Protein AF-A0A433XKF8-F1 (afdb_monomer)

InterPro domains:
  IPR025528 BrnA antitoxin of type II toxin-antitoxin system [PF14384] (29-80)

Radius of gyration: 29.27 Å; Cα contacts (8 Å, |Δi|>4): 8; chains: 1; bounding box: 48×73×81 Å

Solvent-accessible surface area (backbone atoms only — not comparable to full-atom values): 8226 Å² total; per-residue (Å²): 137,81,77,93,57,98,63,87,75,51,75,73,61,53,73,70,55,60,75,87,74,63,83,57,90,88,57,80,80,92,44,71,73,54,60,74,70,57,76,88,79,74,82,80,79,86,78,96,72,95,77,93,72,59,66,72,58,53,51,63,37,49,75,73,42,88,63,29,66,61,54,51,46,53,54,51,52,57,52,58,70,70,47,80,83,74,73,98,81,81,90,84,85,88,80,88,80,79,86,80,75,85,81,80,82,76,84,77,83,83,80,85,134

Structure (mmCIF, N/CA/C/O backbone):
data_AF-A0A433XKF8-F1
#
_entry.id   AF-A0A433XKF8-F1
#
loop_
_atom_site.group_PDB
_atom_site.id
_atom_site.type_symbol
_atom_site.label_atom_id
_atom_site.label_alt_id
_atom_site.label_comp_id
_atom_site.label_asym_id
_atom_site.label_entity_id
_atom_site.label_seq_id
_atom_site.pdbx_PDB_ins_code
_atom_site.Cartn_x
_atom_site.Cartn_y
_atom_site.Cartn_z
_atom_site.occupancy
_atom_site.B_iso_or_equiv
_atom_site.auth_seq_id
_atom_site.auth_comp_id
_atom_site.auth_asym_id
_atom_site.auth_atom_id
_atom_site.pdbx_PDB_model_num
ATOM 1 N N . MET A 1 1 ? 2.046 -18.673 -31.476 1.00 49.78 1 MET A N 1
ATOM 2 C CA . MET A 1 1 ? 3.221 -17.807 -31.259 1.00 49.78 1 MET A CA 1
ATOM 3 C C . MET A 1 1 ? 4.391 -18.678 -30.840 1.00 49.78 1 MET A C 1
ATOM 5 O O . MET A 1 1 ? 4.211 -19.508 -29.955 1.00 49.78 1 MET A O 1
ATOM 9 N N . SER A 1 2 ? 5.532 -18.577 -31.521 1.00 53.72 2 SER A N 1
ATOM 10 C CA . SER A 1 2 ? 6.695 -19.433 -31.258 1.00 53.72 2 SER A CA 1
ATOM 11 C C . SER A 1 2 ? 7.619 -18.740 -30.260 1.00 53.72 2 SER A C 1
ATOM 13 O O . SER A 1 2 ? 8.007 -17.595 -30.488 1.00 53.72 2 SER A O 1
ATOM 15 N N . ARG A 1 3 ? 7.964 -19.404 -29.152 1.00 61.81 3 ARG A N 1
ATOM 16 C CA . ARG A 1 3 ? 8.976 -18.891 -28.217 1.00 61.81 3 ARG A CA 1
ATOM 17 C C . ARG A 1 3 ? 10.321 -18.885 -28.945 1.00 61.81 3 ARG A C 1
ATOM 19 O O . ARG A 1 3 ? 10.876 -19.951 -29.190 1.00 61.81 3 ARG A O 1
ATOM 26 N N . ARG A 1 4 ? 10.826 -17.695 -29.301 1.00 68.62 4 ARG A N 1
ATOM 27 C CA . ARG A 1 4 ? 12.140 -17.530 -29.959 1.00 68.62 4 ARG A CA 1
ATOM 28 C C . ARG A 1 4 ? 13.302 -18.024 -29.090 1.00 68.62 4 ARG A C 1
ATOM 30 O O . ARG A 1 4 ? 14.349 -18.364 -29.627 1.00 68.62 4 ARG A O 1
ATOM 37 N N . TYR A 1 5 ? 13.096 -18.129 -27.776 1.00 73.62 5 TYR A N 1
ATOM 38 C CA . TYR A 1 5 ? 14.105 -18.576 -26.823 1.00 73.62 5 TYR A CA 1
ATOM 39 C C . TYR A 1 5 ? 13.607 -19.774 -26.009 1.00 73.62 5 TYR A C 1
ATOM 41 O O . TYR A 1 5 ? 12.506 -19.759 -25.457 1.00 73.62 5 TYR A O 1
ATOM 49 N N . ALA A 1 6 ? 14.435 -20.821 -25.940 1.00 75.81 6 ALA A N 1
ATOM 50 C CA . ALA A 1 6 ? 14.177 -22.016 -25.134 1.00 75.81 6 ALA A CA 1
ATOM 51 C C . ALA A 1 6 ? 14.466 -21.795 -23.636 1.00 75.81 6 ALA A C 1
ATOM 53 O O . ALA A 1 6 ? 13.943 -22.523 -22.795 1.00 75.81 6 ALA A O 1
ATOM 54 N N . ARG A 1 7 ? 15.292 -20.790 -23.314 1.00 82.06 7 ARG A N 1
ATOM 55 C CA . ARG A 1 7 ? 15.666 -20.366 -21.960 1.00 82.06 7 ARG A CA 1
ATOM 56 C C . ARG A 1 7 ? 15.835 -18.850 -21.910 1.00 82.06 7 ARG A C 1
ATOM 58 O O . ARG A 1 7 ? 16.093 -18.236 -22.943 1.00 82.06 7 ARG A O 1
ATOM 65 N N . GLU A 1 8 ? 15.716 -18.273 -20.722 1.00 80.19 8 GLU A N 1
ATOM 66 C CA . GLU A 1 8 ? 16.068 -16.873 -20.475 1.00 80.19 8 GLU A CA 1
ATOM 67 C C . GLU A 1 8 ? 17.571 -16.664 -20.737 1.00 80.19 8 GLU A C 1
ATOM 69 O O . GLU A 1 8 ? 18.395 -17.526 -20.402 1.00 80.19 8 GLU A O 1
ATOM 74 N N . LEU A 1 9 ? 17.918 -15.549 -21.385 1.00 82.12 9 LEU A N 1
ATOM 75 C CA . LEU A 1 9 ? 19.311 -15.141 -21.573 1.00 82.12 9 LEU A CA 1
ATOM 76 C C . LEU A 1 9 ? 19.868 -14.615 -20.246 1.00 82.12 9 LEU A C 1
ATOM 78 O O . LEU A 1 9 ? 19.161 -13.952 -19.485 1.00 82.12 9 LEU A O 1
ATOM 82 N N . THR A 1 10 ? 21.143 -14.889 -19.975 1.00 85.06 10 THR A N 1
ATOM 83 C CA . THR A 1 10 ? 21.847 -14.259 -18.851 1.00 85.06 10 THR A CA 1
ATOM 84 C C . THR A 1 10 ? 22.174 -12.796 -19.177 1.00 85.06 10 THR A C 1
ATOM 86 O O . THR A 1 10 ? 22.188 -12.394 -20.341 1.00 85.06 10 THR A O 1
ATOM 89 N N . ALA A 1 11 ? 22.443 -11.974 -18.157 1.00 83.44 11 ALA A N 1
ATOM 90 C CA . ALA A 1 11 ? 22.714 -10.543 -18.340 1.00 83.44 11 ALA A CA 1
ATOM 91 C C . ALA A 1 11 ? 23.889 -10.263 -19.303 1.00 83.44 11 ALA A C 1
ATOM 93 O O . ALA A 1 11 ? 23.818 -9.325 -20.093 1.00 83.44 11 ALA A O 1
ATOM 94 N N . ASP A 1 12 ? 24.924 -11.109 -19.281 1.00 86.44 12 ASP A N 1
ATOM 95 C CA . ASP A 1 12 ? 26.076 -11.000 -20.184 1.00 86.44 12 ASP A CA 1
ATOM 96 C C . ASP A 1 12 ? 25.704 -11.339 -21.638 1.00 86.44 12 ASP A C 1
ATOM 98 O O . ASP A 1 12 ? 26.195 -10.705 -22.568 1.00 86.44 12 ASP A O 1
ATOM 102 N N . GLU A 1 13 ? 24.804 -12.308 -21.849 1.00 83.19 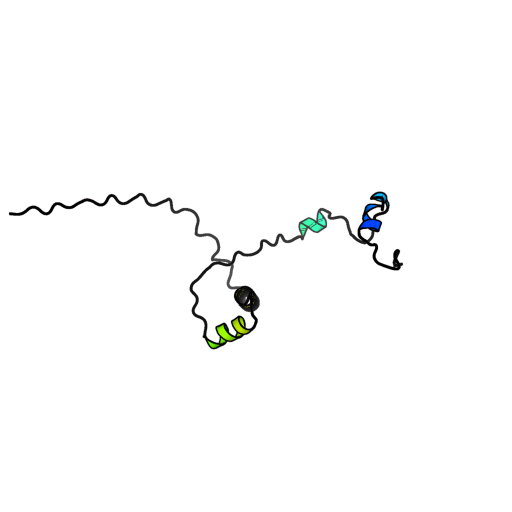13 GLU A N 1
ATOM 103 C CA . GLU A 1 13 ? 24.301 -12.678 -23.180 1.00 83.19 13 GLU A CA 1
ATOM 104 C C . GLU A 1 13 ? 23.403 -11.567 -23.766 1.00 83.19 13 GLU A C 1
ATOM 106 O O . GLU A 1 13 ? 23.472 -11.287 -24.962 1.00 83.19 13 GLU A O 1
ATOM 111 N N . LEU A 1 14 ? 22.602 -10.899 -22.925 1.00 82.69 14 LEU A N 1
ATOM 112 C CA . LEU A 1 14 ? 21.775 -9.742 -23.301 1.00 82.69 14 LEU A CA 1
ATOM 113 C C . LEU A 1 14 ? 22.622 -8.534 -23.719 1.00 82.69 14 LEU A C 1
ATOM 115 O O . LEU A 1 14 ? 22.288 -7.869 -24.693 1.00 82.69 14 LEU A O 1
ATOM 119 N N . ALA A 1 15 ? 23.727 -8.268 -23.018 1.00 84.06 15 ALA A N 1
ATOM 120 C CA . ALA A 1 15 ? 24.590 -7.116 -23.289 1.00 84.06 15 ALA A CA 1
ATOM 121 C C . ALA A 1 15 ? 25.326 -7.192 -24.642 1.00 84.06 15 ALA A C 1
ATOM 123 O O . ALA A 1 15 ? 25.795 -6.175 -25.148 1.00 84.06 15 ALA A O 1
ATOM 124 N N . VAL A 1 16 ? 25.450 -8.393 -25.214 1.00 88.44 16 VAL A N 1
ATOM 125 C CA . VAL A 1 16 ? 26.094 -8.630 -26.517 1.00 88.44 16 VAL A CA 1
ATOM 126 C C . VAL A 1 16 ? 25.082 -8.570 -27.670 1.00 88.44 16 VAL A C 1
ATOM 128 O O . VAL A 1 16 ? 25.478 -8.437 -28.830 1.00 88.44 16 VAL A O 1
ATOM 131 N N . GLN A 1 17 ? 23.780 -8.663 -27.384 1.00 82.25 17 GLN A N 1
ATOM 132 C CA . GLN A 1 17 ? 22.752 -8.633 -28.418 1.00 82.25 17 GLN A CA 1
ATOM 133 C C . GLN A 1 17 ? 22.627 -7.218 -29.016 1.00 82.25 17 GLN A C 1
ATOM 135 O O . GLN A 1 17 ? 22.536 -6.251 -28.263 1.00 82.25 17 GLN A O 1
ATOM 140 N N . PRO A 1 18 ? 22.615 -7.070 -30.354 1.00 85.38 18 PRO A N 1
ATOM 141 C CA . PRO A 1 18 ? 22.390 -5.772 -30.983 1.00 85.38 18 PRO A CA 1
ATOM 142 C C . PRO A 1 18 ? 20.940 -5.310 -30.792 1.00 85.38 18 PRO A C 1
ATOM 144 O O . PRO A 1 18 ? 20.017 -6.119 -30.905 1.00 85.38 18 PRO A O 1
ATOM 147 N N . ASP A 1 19 ? 20.746 -4.006 -30.588 1.00 82.56 19 ASP A N 1
ATOM 148 C CA . ASP A 1 19 ? 19.425 -3.395 -30.364 1.00 82.56 19 ASP A CA 1
ATOM 149 C C . ASP A 1 19 ? 18.427 -3.693 -31.500 1.00 82.56 19 ASP A C 1
ATOM 151 O O . ASP A 1 19 ? 17.248 -3.933 -31.250 1.00 82.56 19 ASP A O 1
ATOM 155 N N . ASP A 1 20 ? 18.899 -3.788 -32.748 1.00 84.19 20 ASP A N 1
ATOM 156 C CA . ASP A 1 20 ? 18.070 -4.104 -33.923 1.00 84.19 20 ASP A CA 1
ATOM 157 C C . ASP A 1 20 ? 17.464 -5.522 -33.891 1.00 84.19 20 ASP A C 1
ATOM 159 O O . ASP A 1 20 ? 16.524 -5.824 -34.629 1.00 84.19 20 ASP A O 1
ATOM 163 N N . ALA A 1 21 ? 18.004 -6.420 -33.060 1.00 83.62 21 ALA A N 1
ATOM 164 C CA . ALA A 1 21 ? 17.472 -7.769 -32.871 1.00 83.62 21 ALA A CA 1
ATOM 165 C C . ALA A 1 21 ? 16.356 -7.832 -31.809 1.00 83.62 21 ALA A C 1
ATOM 167 O O . ALA A 1 21 ? 15.779 -8.907 -31.602 1.00 83.62 21 ALA A O 1
ATOM 168 N N . ILE A 1 22 ? 16.044 -6.713 -31.141 1.00 82.44 22 ILE A N 1
ATOM 169 C CA . ILE A 1 22 ? 14.971 -6.631 -30.149 1.00 82.44 22 ILE A CA 1
ATOM 170 C C . ILE A 1 22 ? 13.617 -6.640 -30.868 1.00 82.44 22 ILE A C 1
ATOM 172 O O . ILE A 1 22 ? 13.325 -5.824 -31.738 1.00 82.44 22 ILE A O 1
ATOM 176 N N . ASP A 1 23 ? 12.771 -7.598 -30.498 1.00 82.75 23 ASP A N 1
ATOM 177 C CA . ASP A 1 23 ? 11.437 -7.761 -31.067 1.00 82.75 23 ASP A CA 1
ATOM 178 C C . ASP A 1 23 ? 10.390 -7.008 -30.241 1.00 82.75 23 ASP A C 1
ATOM 180 O O . ASP A 1 23 ? 10.102 -7.385 -29.105 1.00 82.75 23 ASP A O 1
ATOM 184 N N . TYR A 1 24 ? 9.792 -5.97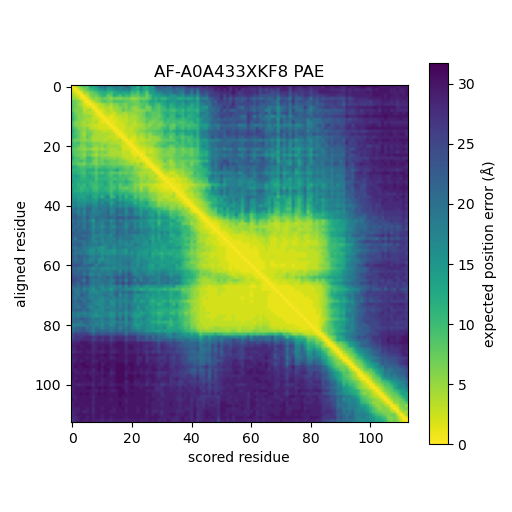7 -30.836 1.00 80.19 24 TYR A N 1
ATOM 185 C CA . TYR A 1 24 ? 8.730 -5.173 -30.223 1.00 80.19 24 TYR A CA 1
ATOM 186 C C . TYR A 1 24 ? 7.321 -5.567 -30.687 1.00 80.19 24 TYR A C 1
ATOM 188 O O . TYR A 1 24 ? 6.359 -4.913 -30.303 1.00 80.19 24 TYR A O 1
ATOM 196 N N . SER A 1 25 ? 7.160 -6.626 -31.492 1.00 82.12 25 SER A N 1
ATOM 197 C CA . SER A 1 25 ? 5.861 -6.985 -32.095 1.00 82.12 25 SER A CA 1
ATOM 198 C C . SER A 1 25 ? 4.733 -7.267 -31.089 1.00 82.12 25 SER A C 1
ATOM 200 O O . SER A 1 25 ? 3.561 -7.105 -31.426 1.00 82.12 25 SER A O 1
ATOM 202 N N . GLU A 1 26 ? 5.071 -7.633 -29.851 1.00 77.19 26 GLU A N 1
ATOM 203 C CA . GLU A 1 26 ? 4.118 -7.882 -28.759 1.00 77.19 26 GLU A CA 1
ATOM 204 C C . GLU A 1 26 ? 3.739 -6.617 -27.966 1.00 77.19 26 GLU A C 1
ATOM 206 O O . GLU A 1 26 ? 2.825 -6.651 -27.140 1.00 77.19 26 GLU A O 1
ATOM 211 N N . ILE A 1 27 ? 4.443 -5.501 -28.172 1.00 81.12 27 ILE A N 1
ATOM 212 C CA . ILE A 1 27 ? 4.260 -4.263 -27.412 1.00 81.12 27 ILE A CA 1
ATOM 213 C C . ILE A 1 27 ? 3.728 -3.200 -28.380 1.00 81.12 27 ILE A C 1
ATOM 215 O O . ILE A 1 27 ? 4.487 -2.714 -29.217 1.00 81.12 27 ILE A O 1
ATOM 219 N N . PRO A 1 28 ? 2.438 -2.825 -28.302 1.00 79.56 28 PRO A N 1
ATOM 220 C CA . PRO A 1 28 ? 1.900 -1.784 -29.168 1.00 79.56 28 PRO A CA 1
ATOM 221 C C . PRO A 1 28 ? 2.586 -0.440 -28.891 1.00 79.56 28 PRO A C 1
ATOM 223 O O . PRO A 1 28 ? 2.952 -0.140 -27.751 1.00 79.56 28 PRO A O 1
ATOM 226 N N . GLU A 1 29 ? 2.733 0.384 -29.929 1.00 79.62 29 GLU A N 1
ATOM 227 C CA . GLU A 1 29 ? 3.268 1.739 -29.787 1.00 79.62 29 GLU A CA 1
ATOM 228 C C . GLU A 1 29 ? 2.370 2.585 -28.867 1.00 79.62 29 GLU A C 1
ATOM 230 O O . GLU A 1 29 ? 1.140 2.515 -28.930 1.00 79.62 29 GLU A O 1
ATOM 235 N N . LEU A 1 30 ? 2.983 3.388 -27.991 1.00 85.69 30 LEU A N 1
ATOM 236 C CA . LEU A 1 30 ? 2.264 4.287 -27.084 1.00 85.69 30 LEU A CA 1
ATOM 237 C C . LEU A 1 30 ? 1.791 5.527 -27.855 1.00 85.69 30 LEU A C 1
ATOM 239 O O . LEU A 1 30 ? 2.424 6.584 -27.813 1.00 85.69 30 LEU A O 1
ATOM 243 N N . ASP A 1 31 ? 0.681 5.375 -28.568 1.00 83.50 31 ASP A N 1
ATOM 244 C CA . ASP A 1 31 ? 0.087 6.399 -29.421 1.00 83.50 31 ASP A CA 1
ATOM 245 C C . ASP A 1 31 ? -0.796 7.407 -28.657 1.00 83.50 31 ASP A C 1
ATOM 247 O O . ASP A 1 31 ? -1.047 7.312 -27.450 1.00 83.50 31 ASP A O 1
ATOM 251 N N . GLU A 1 32 ? -1.296 8.421 -29.368 1.00 81.81 32 GLU A N 1
ATOM 252 C CA . GLU A 1 32 ? -2.207 9.411 -28.783 1.00 81.81 32 GLU A CA 1
ATOM 253 C C . GLU A 1 32 ? -3.486 8.766 -28.226 1.00 81.81 32 GLU A C 1
ATOM 255 O O . GLU A 1 32 ? -4.035 9.246 -27.233 1.00 81.81 32 GLU A O 1
ATOM 260 N N . ALA A 1 33 ? -3.966 7.666 -28.818 1.00 83.56 33 ALA A N 1
ATOM 261 C CA . ALA A 1 33 ? -5.158 6.966 -28.348 1.00 83.56 33 ALA A CA 1
ATOM 262 C C . ALA A 1 33 ? -4.940 6.318 -26.969 1.00 83.56 33 ALA A C 1
ATOM 264 O O . ALA A 1 33 ? -5.826 6.404 -26.109 1.00 83.56 33 ALA A O 1
ATOM 265 N N . PHE A 1 34 ? -3.752 5.757 -26.721 1.00 82.56 34 PHE A N 1
ATOM 266 C CA . PHE A 1 34 ? -3.334 5.270 -25.408 1.00 82.56 34 PHE A CA 1
ATOM 267 C C . PHE A 1 34 ? -3.361 6.399 -24.369 1.00 82.56 34 PHE A C 1
ATOM 269 O O . PHE A 1 34 ? -4.044 6.298 -23.344 1.00 82.56 34 PHE A O 1
ATOM 276 N N . TRP A 1 35 ? -2.706 7.528 -24.660 1.00 83.00 35 TRP A N 1
ATOM 277 C CA . TRP A 1 35 ? -2.625 8.651 -23.719 1.00 83.00 35 TRP A CA 1
ATOM 278 C C . TRP A 1 35 ? -3.967 9.348 -23.474 1.00 83.00 35 TRP A C 1
ATOM 280 O O . TRP A 1 35 ? -4.194 9.860 -22.379 1.00 83.00 35 TRP A O 1
ATOM 290 N N . ARG A 1 36 ? -4.900 9.313 -24.435 1.00 83.50 36 ARG A N 1
ATOM 291 C CA . ARG A 1 36 ? -6.258 9.865 -24.273 1.00 83.50 36 ARG A CA 1
ATOM 292 C C . ARG A 1 36 ? -7.077 9.180 -23.181 1.00 83.50 36 ARG A C 1
ATOM 294 O O . ARG A 1 36 ? -7.987 9.803 -22.637 1.00 83.50 36 ARG A O 1
ATOM 301 N N . THR A 1 37 ? -6.794 7.915 -22.879 1.00 79.31 37 THR A N 1
ATOM 302 C CA . THR A 1 37 ? -7.515 7.141 -21.849 1.00 79.31 37 THR A CA 1
ATOM 303 C C . THR A 1 37 ? -6.663 6.836 -20.619 1.00 79.31 37 THR A C 1
ATOM 305 O O . THR A 1 37 ? -7.196 6.413 -19.587 1.00 79.31 37 THR A O 1
ATOM 308 N N . ALA A 1 38 ? -5.357 7.097 -20.699 1.00 80.00 38 ALA A N 1
ATOM 309 C CA . ALA A 1 38 ? -4.427 6.931 -19.599 1.00 80.00 38 ALA A CA 1
ATOM 310 C C . ALA A 1 38 ? -4.821 7.813 -18.404 1.00 80.00 38 ALA A C 1
ATOM 312 O O . ALA A 1 38 ? -5.006 9.026 -18.512 1.00 80.00 38 ALA A O 1
ATOM 313 N N . LYS A 1 39 ? -4.932 7.196 -17.225 1.00 76.44 39 LYS A N 1
ATOM 314 C CA . LYS A 1 39 ? -5.179 7.905 -15.967 1.00 76.44 39 LYS A CA 1
ATOM 315 C C . LYS A 1 39 ? -3.857 8.110 -15.249 1.00 76.44 39 LYS A C 1
ATOM 317 O O . LYS A 1 39 ? -3.232 7.143 -14.820 1.00 76.44 39 LYS A O 1
ATOM 322 N N . LEU A 1 40 ? -3.456 9.368 -15.080 1.00 73.44 40 LEU A N 1
ATOM 323 C CA . LEU A 1 40 ? -2.341 9.709 -14.206 1.00 73.44 40 LEU A CA 1
ATOM 324 C C . LEU A 1 40 ? -2.754 9.436 -12.756 1.00 73.44 40 LEU A C 1
ATOM 326 O O . LEU A 1 40 ? -3.558 10.169 -12.182 1.00 73.44 40 LEU A O 1
ATOM 330 N N . VAL A 1 41 ? -2.205 8.378 -12.166 1.00 72.62 41 VAL A N 1
ATOM 331 C CA . VAL A 1 41 ? -2.415 8.056 -10.754 1.00 72.62 41 VAL A CA 1
ATOM 332 C C . VAL A 1 41 ? -1.271 8.673 -9.962 1.00 72.62 41 VAL A C 1
ATOM 334 O O . VAL A 1 41 ? -0.147 8.176 -9.987 1.00 72.62 41 VAL A O 1
ATOM 337 N N . GLN A 1 42 ? -1.545 9.776 -9.268 1.00 66.94 42 GLN A N 1
ATOM 338 C CA . GLN A 1 42 ? -0.629 10.265 -8.243 1.00 66.94 42 GLN A CA 1
ATOM 339 C C . GLN A 1 42 ? -0.851 9.445 -6.969 1.00 66.94 42 GLN A C 1
ATOM 341 O O . GLN A 1 42 ? -2.005 9.281 -6.570 1.00 66.94 42 GLN A O 1
ATOM 346 N N . PRO A 1 43 ? 0.210 8.923 -6.326 1.00 69.06 43 PRO A N 1
ATOM 347 C CA . PRO A 1 43 ? 0.049 8.248 -5.050 1.00 69.06 43 PRO A CA 1
ATOM 348 C C . PRO A 1 43 ? -0.475 9.258 -4.027 1.00 69.06 43 PRO A C 1
ATOM 350 O O . PRO A 1 43 ? 0.137 10.308 -3.807 1.00 69.06 43 PRO A O 1
ATOM 353 N N . GLU A 1 44 ? -1.620 8.949 -3.423 1.00 74.50 44 GLU A N 1
ATOM 354 C CA . GLU A 1 44 ? -2.172 9.770 -2.352 1.00 74.50 44 GLU A CA 1
ATOM 355 C C . GLU A 1 44 ? -1.189 9.815 -1.181 1.00 74.50 44 GLU A C 1
ATOM 357 O O . GLU A 1 44 ? -0.598 8.808 -0.776 1.00 74.50 44 GLU A O 1
ATOM 362 N N . LYS A 1 45 ? -0.978 11.018 -0.646 1.00 80.25 45 LYS A N 1
ATOM 363 C CA . LYS A 1 45 ? -0.126 11.204 0.526 1.00 80.25 45 LYS A CA 1
ATOM 364 C C . LYS A 1 45 ? -0.911 10.798 1.762 1.00 80.25 45 LYS A C 1
ATOM 366 O O . LYS A 1 45 ? -2.025 11.260 1.974 1.00 80.25 45 LYS A O 1
ATOM 371 N N . THR A 1 46 ? -0.300 9.984 2.613 1.00 83.44 46 THR A N 1
ATOM 372 C CA . THR A 1 46 ? -0.867 9.685 3.927 1.00 83.44 46 THR A CA 1
ATOM 373 C C . THR A 1 46 ? -0.686 10.885 4.852 1.00 83.44 46 THR A C 1
ATOM 375 O O . THR A 1 46 ? 0.440 11.325 5.094 1.00 83.44 46 THR A O 1
ATOM 378 N N . GLU A 1 47 ? -1.783 11.392 5.406 1.00 87.62 47 GLU A N 1
ATOM 379 C CA . GLU A 1 47 ? -1.738 12.419 6.443 1.00 87.62 47 GLU A CA 1
ATOM 380 C C . GLU A 1 47 ? -1.569 11.797 7.836 1.00 87.62 47 GLU A C 1
ATOM 382 O O . GLU A 1 47 ? -2.243 10.834 8.208 1.00 87.62 47 GLU A O 1
ATOM 387 N N . ALA A 1 48 ? -0.661 12.361 8.635 1.00 87.44 48 ALA A N 1
ATOM 388 C CA . ALA A 1 48 ? -0.438 11.927 10.009 1.00 87.44 48 ALA A CA 1
ATOM 389 C C . ALA A 1 48 ? -1.479 12.564 10.943 1.00 87.44 48 ALA A C 1
ATOM 391 O O . ALA A 1 48 ? -1.278 13.662 11.463 1.00 87.44 48 ALA A O 1
ATOM 392 N N . ILE A 1 49 ? -2.590 11.860 11.166 1.00 90.50 49 ILE A N 1
ATOM 393 C CA . ILE A 1 49 ? -3.666 12.292 12.067 1.00 90.50 49 ILE A CA 1
ATOM 394 C C . ILE A 1 49 ? -3.680 11.496 13.378 1.00 90.50 49 ILE A C 1
ATOM 396 O O . ILE A 1 49 ? -3.227 10.354 13.452 1.00 90.50 49 ILE A O 1
ATOM 400 N N . SER A 1 50 ? -4.256 12.085 14.429 1.00 90.94 50 SER A N 1
ATOM 401 C CA . SER A 1 50 ? -4.533 11.381 15.687 1.00 90.94 50 SER A CA 1
ATOM 402 C C . SER A 1 50 ? -5.925 10.743 15.645 1.00 90.94 50 SER A C 1
ATOM 404 O O . SER A 1 50 ? -6.923 11.401 15.932 1.00 90.94 50 SER A O 1
ATOM 406 N N . LEU A 1 51 ? -5.995 9.456 15.292 1.00 90.50 51 LEU A N 1
ATOM 407 C CA . LEU A 1 51 ? -7.228 8.659 15.266 1.00 90.50 51 LEU A CA 1
ATOM 408 C C . LEU A 1 51 ? -7.269 7.670 16.439 1.00 90.50 51 LEU A C 1
ATOM 410 O O . LEU A 1 51 ? -6.280 7.002 16.741 1.00 90.50 51 LEU A O 1
ATOM 414 N N . ARG A 1 52 ? -8.434 7.526 17.082 1.00 94.19 52 ARG A N 1
ATOM 415 C CA . ARG A 1 52 ? -8.660 6.478 18.089 1.00 94.19 52 ARG A CA 1
ATOM 416 C C . ARG A 1 52 ? -9.063 5.173 17.406 1.00 94.19 52 ARG A C 1
ATOM 418 O O . ARG A 1 52 ? -10.074 5.127 16.713 1.00 94.19 52 ARG A O 1
ATOM 425 N N . VAL A 1 53 ? -8.308 4.108 17.659 1.00 94.00 53 VAL A N 1
ATOM 426 C CA . VAL A 1 53 ? -8.565 2.751 17.153 1.00 94.00 53 VAL A CA 1
ATOM 427 C C . VAL A 1 53 ? -8.673 1.798 18.344 1.00 94.00 53 VAL A C 1
ATOM 429 O O . VAL A 1 53 ? -7.969 1.967 19.339 1.00 94.00 53 VAL A O 1
ATOM 432 N N . LYS A 1 54 ? -9.564 0.801 18.269 1.00 96.94 54 LYS A N 1
ATOM 433 C CA . LYS A 1 54 ? -9.672 -0.234 19.310 1.00 96.94 54 LYS A CA 1
ATOM 434 C C . LYS A 1 54 ? -8.347 -0.991 19.445 1.00 96.94 54 LYS A C 1
ATOM 436 O O . LYS A 1 54 ? -7.757 -1.376 18.438 1.00 96.94 54 LYS A O 1
ATOM 441 N N . THR A 1 55 ? -7.940 -1.288 20.680 1.00 96.94 55 THR A N 1
ATOM 442 C CA . THR A 1 55 ? -6.695 -2.020 20.968 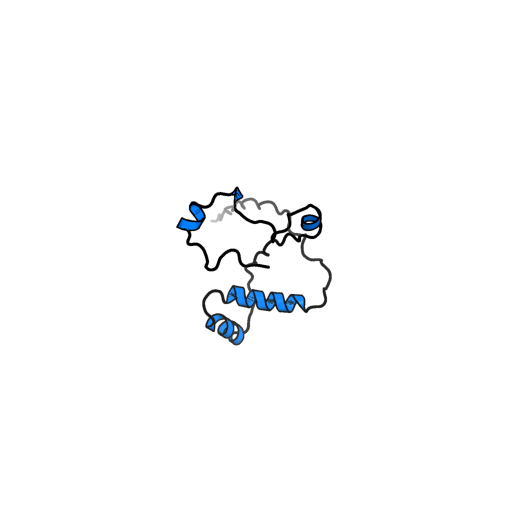1.00 96.94 55 THR A CA 1
ATOM 443 C C . THR A 1 55 ? -6.629 -3.360 20.242 1.00 96.94 55 THR A C 1
ATOM 445 O O . THR A 1 55 ? -5.619 -3.659 19.621 1.00 96.94 55 THR A O 1
ATOM 448 N N . SER A 1 56 ? -7.721 -4.131 20.225 1.00 97.00 56 SER A N 1
ATOM 449 C CA . SER A 1 56 ? -7.773 -5.429 19.536 1.00 97.00 56 SER A CA 1
ATOM 450 C C . SER A 1 56 ? -7.470 -5.332 18.039 1.00 97.00 56 SER A C 1
ATOM 452 O O . SER A 1 56 ? -6.807 -6.201 17.483 1.00 97.00 56 SER A O 1
ATOM 454 N N . VAL A 1 57 ? -7.924 -4.258 17.392 1.00 95.62 57 VAL A N 1
ATOM 455 C CA . VAL A 1 57 ? -7.669 -4.008 15.971 1.00 95.62 57 VAL A CA 1
ATOM 456 C C . VAL A 1 57 ? -6.208 -3.627 15.769 1.00 95.62 57 VAL A C 1
ATOM 458 O O . VAL A 1 57 ? -5.542 -4.188 14.904 1.00 95.62 57 VAL A O 1
ATOM 461 N N . LEU A 1 58 ? -5.685 -2.713 16.590 1.00 95.31 58 LEU A N 1
ATOM 462 C CA . LEU A 1 58 ? -4.291 -2.287 16.491 1.00 95.31 58 LEU A CA 1
ATOM 463 C C . LEU A 1 58 ? -3.322 -3.465 16.673 1.00 95.31 58 LEU A C 1
ATOM 465 O O . LEU A 1 58 ? -2.391 -3.608 15.883 1.00 95.31 58 LEU A O 1
ATOM 469 N N . GLU A 1 59 ? -3.571 -4.325 17.660 1.00 96.56 59 GLU A N 1
ATOM 470 C CA . GLU A 1 59 ? -2.764 -5.522 17.911 1.00 96.56 59 GLU A CA 1
ATOM 471 C C . GLU A 1 59 ? -2.847 -6.524 16.753 1.00 96.56 59 GLU A C 1
ATOM 473 O O . GLU A 1 59 ? -1.815 -7.021 16.303 1.00 96.56 59 GLU A O 1
ATOM 478 N N . ALA A 1 60 ? -4.037 -6.747 16.181 1.00 96.31 60 ALA A N 1
ATOM 479 C CA . ALA A 1 60 ? -4.202 -7.627 15.023 1.00 96.31 60 ALA A CA 1
ATOM 480 C C . ALA A 1 60 ? -3.397 -7.164 13.795 1.00 96.31 60 ALA A C 1
ATOM 482 O O . ALA A 1 60 ? -2.873 -7.994 13.054 1.00 96.31 60 ALA A O 1
ATOM 483 N N . PHE A 1 61 ? -3.267 -5.851 13.574 1.00 95.88 61 PHE A N 1
ATOM 484 C CA . PHE A 1 61 ? -2.428 -5.317 12.497 1.00 95.88 61 PHE A CA 1
ATOM 485 C C . PHE A 1 61 ? -0.937 -5.350 12.858 1.00 95.88 61 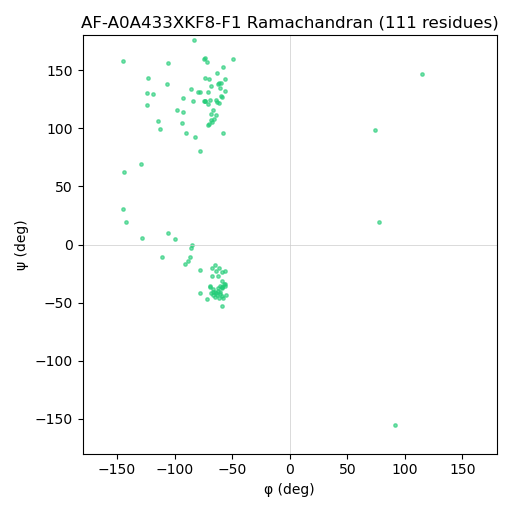PHE A C 1
ATOM 487 O O . PHE A 1 61 ? -0.118 -5.723 12.017 1.00 95.88 61 PHE A O 1
ATOM 494 N N . ARG A 1 62 ? -0.568 -5.006 14.099 1.00 95.50 62 ARG A N 1
ATOM 495 C CA . ARG A 1 62 ? 0.828 -5.031 14.574 1.00 95.50 62 ARG A CA 1
ATOM 496 C C . ARG A 1 62 ? 1.442 -6.426 14.550 1.00 95.50 62 ARG A C 1
ATOM 498 O O . ARG A 1 62 ? 2.607 -6.553 14.179 1.00 95.50 62 ARG A O 1
ATOM 505 N N . ALA A 1 63 ? 0.661 -7.457 14.873 1.00 95.75 63 ALA A N 1
ATOM 506 C CA . ALA A 1 63 ? 1.093 -8.856 14.842 1.00 95.75 63 ALA A CA 1
ATOM 507 C C . ALA A 1 63 ? 1.623 -9.292 13.467 1.00 95.75 63 ALA A C 1
ATOM 509 O O . ALA A 1 63 ? 2.423 -10.215 13.367 1.00 95.75 63 ALA A O 1
ATOM 510 N N . GLN A 1 64 ? 1.224 -8.602 12.397 1.00 90.50 64 GLN A N 1
ATOM 511 C CA . GLN A 1 64 ? 1.647 -8.926 11.043 1.00 90.50 64 GLN A CA 1
ATOM 512 C C . GLN A 1 64 ? 3.002 -8.296 10.658 1.00 90.50 64 GLN A C 1
ATOM 514 O O . GLN A 1 64 ? 3.454 -8.461 9.521 1.00 90.50 64 GLN A O 1
ATOM 519 N N . GLY A 1 65 ? 3.640 -7.542 11.561 1.00 92.12 65 GLY A N 1
ATOM 520 C CA . GLY A 1 65 ? 4.996 -7.012 11.410 1.00 92.12 65 GLY A CA 1
ATOM 521 C C . GLY A 1 65 ? 5.095 -5.615 10.787 1.00 92.12 65 GLY A C 1
ATOM 522 O O . GLY A 1 65 ? 4.181 -4.787 10.858 1.00 92.12 65 GLY A O 1
ATOM 523 N N . ARG A 1 66 ? 6.256 -5.326 10.182 1.00 93.06 66 ARG A N 1
ATOM 524 C CA . ARG A 1 66 ? 6.566 -4.019 9.575 1.00 93.06 66 ARG A CA 1
ATOM 525 C C . ARG A 1 66 ? 5.506 -3.638 8.530 1.00 93.06 66 ARG A C 1
ATOM 527 O O . ARG A 1 66 ? 4.983 -4.487 7.812 1.00 93.06 66 ARG A O 1
ATOM 534 N N . GLY A 1 67 ? 5.157 -2.353 8.464 1.00 91.56 67 GLY A N 1
ATOM 535 C CA . GLY A 1 67 ? 4.159 -1.853 7.509 1.00 91.56 67 GLY A CA 1
ATOM 536 C C . GLY A 1 67 ? 2.702 -2.129 7.901 1.00 91.56 67 GLY A C 1
ATOM 537 O O . GLY A 1 67 ? 1.819 -2.091 7.046 1.00 91.56 67 GLY A O 1
ATOM 538 N N . TYR A 1 68 ? 2.420 -2.409 9.179 1.00 95.25 68 TYR A N 1
ATOM 539 C CA . TYR A 1 68 ? 1.043 -2.567 9.662 1.00 95.25 68 TYR A CA 1
ATOM 540 C C . TYR A 1 68 ? 0.171 -1.328 9.392 1.00 95.25 68 TYR A C 1
ATOM 542 O O . TYR A 1 68 ? -1.008 -1.471 9.088 1.00 95.25 68 TYR A O 1
ATOM 550 N N . GLN A 1 69 ? 0.750 -0.121 9.438 1.00 92.19 69 GLN A N 1
ATOM 551 C CA . GLN A 1 69 ? 0.049 1.128 9.116 1.00 92.19 69 GLN A CA 1
ATOM 552 C C . GLN A 1 69 ? -0.383 1.179 7.647 1.00 92.19 69 GLN A C 1
ATOM 554 O O . GLN A 1 69 ? -1.532 1.497 7.370 1.00 92.19 69 GLN A O 1
ATOM 559 N N . SER A 1 70 ? 0.494 0.799 6.712 1.00 91.94 70 SER A N 1
ATOM 560 C CA . SER A 1 70 ? 0.172 0.757 5.278 1.00 91.94 70 SER A CA 1
ATOM 561 C C . SER A 1 70 ? -0.943 -0.244 4.975 1.00 91.94 70 SER A C 1
ATOM 563 O O . SER A 1 70 ? -1.852 0.051 4.207 1.00 91.94 70 SER A O 1
ATOM 565 N N . ARG A 1 71 ? -0.925 -1.412 5.629 1.00 93.19 71 ARG A N 1
ATOM 566 C CA . ARG A 1 71 ? -2.003 -2.408 5.508 1.00 93.19 71 ARG A CA 1
ATOM 567 C C . ARG A 1 71 ? -3.316 -1.926 6.106 1.00 93.19 71 ARG A C 1
ATOM 569 O O . ARG A 1 71 ? -4.367 -2.141 5.515 1.00 93.19 71 ARG A O 1
ATOM 576 N N . MET A 1 72 ? -3.254 -1.260 7.256 1.00 94.50 72 MET A N 1
ATOM 577 C CA . MET A 1 72 ? -4.427 -0.636 7.859 1.00 94.50 72 MET A CA 1
ATOM 578 C C . MET A 1 72 ? -5.020 0.421 6.918 1.00 94.50 72 MET A C 1
ATOM 580 O O . MET A 1 72 ? -6.230 0.428 6.722 1.00 94.50 72 MET A O 1
ATOM 584 N N . ASN A 1 73 ? -4.180 1.237 6.271 1.00 93.50 73 ASN A N 1
ATOM 585 C CA . ASN A 1 73 ? -4.623 2.225 5.286 1.00 93.50 73 ASN A CA 1
ATOM 586 C C . ASN A 1 73 ? -5.313 1.573 4.082 1.00 93.50 73 ASN A C 1
ATOM 588 O O . ASN A 1 73 ? -6.414 1.975 3.730 1.00 93.50 73 ASN A O 1
ATOM 592 N N . ALA A 1 74 ? -4.734 0.506 3.520 1.00 92.31 74 ALA A N 1
ATOM 593 C CA . ALA A 1 74 ? -5.323 -0.218 2.392 1.00 92.31 74 ALA A CA 1
ATOM 594 C C . ALA A 1 74 ? -6.723 -0.783 2.707 1.00 92.31 74 ALA A C 1
ATOM 596 O O . ALA A 1 74 ? -7.612 -0.775 1.855 1.00 92.31 74 ALA A O 1
ATOM 597 N N . VAL A 1 75 ? -6.947 -1.246 3.942 1.00 93.81 75 VAL A N 1
ATOM 598 C CA . VAL A 1 75 ? -8.274 -1.702 4.390 1.00 93.81 75 VAL A CA 1
ATOM 599 C C . VAL A 1 75 ? -9.260 -0.536 4.488 1.00 93.81 75 VAL A C 1
ATOM 601 O O . VAL A 1 75 ? -10.408 -0.674 4.066 1.00 93.81 75 VAL A O 1
ATOM 604 N N . LEU A 1 76 ? -8.824 0.613 5.011 1.00 92.75 76 LEU A N 1
ATOM 605 C CA . LEU A 1 76 ? -9.657 1.816 5.072 1.00 92.75 76 LEU A CA 1
ATOM 606 C C . LEU A 1 76 ? -10.017 2.319 3.668 1.00 92.75 76 LEU A C 1
ATOM 608 O O . LEU A 1 76 ? -11.183 2.602 3.416 1.00 92.75 76 LEU A O 1
ATOM 612 N N . GLU A 1 77 ? -9.061 2.353 2.738 1.00 90.69 77 GLU A N 1
ATOM 613 C CA . GLU A 1 77 ? -9.300 2.698 1.330 1.00 90.69 77 GLU A CA 1
ATOM 614 C C . GLU A 1 77 ? -10.323 1.760 0.681 1.00 90.69 77 GLU A C 1
ATOM 616 O O . GLU A 1 77 ? -11.251 2.212 0.009 1.00 90.69 77 GLU A O 1
ATOM 621 N N . ALA A 1 78 ? -10.185 0.448 0.900 1.00 91.38 78 ALA A N 1
ATOM 622 C CA . ALA A 1 78 ? -11.124 -0.538 0.379 1.00 91.38 78 ALA A CA 1
ATOM 623 C C . ALA A 1 78 ? -12.544 -0.309 0.916 1.00 91.38 78 ALA A C 1
ATOM 625 O O . ALA A 1 78 ? -13.499 -0.393 0.148 1.00 91.38 78 ALA A O 1
ATOM 626 N N . TYR A 1 79 ? -12.684 0.029 2.201 1.00 93.12 79 TYR A N 1
ATOM 627 C CA . TYR A 1 79 ? -13.975 0.372 2.795 1.00 93.12 79 TYR A CA 1
ATOM 628 C C . TYR A 1 79 ? -14.550 1.676 2.228 1.00 93.12 79 TYR A C 1
ATOM 630 O O . TYR A 1 79 ? -15.725 1.730 1.887 1.00 93.12 79 TYR A O 1
ATOM 638 N N . VAL A 1 80 ? -13.735 2.720 2.057 1.00 91.69 80 VAL A N 1
ATOM 639 C CA . VAL A 1 80 ? -14.191 3.994 1.474 1.00 91.69 80 VAL A CA 1
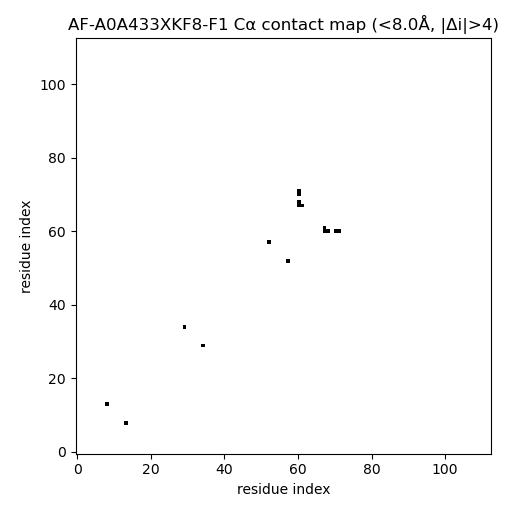ATOM 640 C C . VAL A 1 80 ? -14.757 3.793 0.065 1.00 91.69 80 VAL A C 1
ATOM 642 O O . VAL A 1 80 ? -15.777 4.388 -0.267 1.00 91.69 80 VAL A O 1
ATOM 645 N N . ARG A 1 81 ? -14.168 2.900 -0.743 1.00 89.25 81 ARG A N 1
ATOM 646 C CA . ARG A 1 81 ? -14.662 2.580 -2.097 1.00 89.25 81 ARG A CA 1
ATOM 647 C C . ARG A 1 81 ? -16.053 1.940 -2.122 1.00 89.25 81 ARG A C 1
ATOM 649 O O . ARG A 1 81 ? -16.700 1.989 -3.165 1.00 89.25 81 ARG A O 1
ATOM 656 N N . THR A 1 82 ? -16.498 1.316 -1.030 1.00 91.94 82 THR A N 1
ATOM 657 C CA . THR A 1 82 ? -17.837 0.707 -0.952 1.00 91.94 82 THR A CA 1
ATOM 658 C C . THR A 1 82 ? -18.903 1.683 -0.469 1.00 91.94 82 THR A C 1
ATOM 660 O O . THR A 1 82 ? -20.093 1.401 -0.618 1.00 91.94 82 THR A O 1
ATOM 663 N N . LEU A 1 83 ? -18.504 2.830 0.089 1.00 90.62 83 LEU A N 1
ATOM 664 C CA . LEU A 1 83 ? -19.448 3.861 0.486 1.00 90.62 83 LEU A CA 1
ATOM 665 C C . LEU A 1 83 ? -20.084 4.485 -0.768 1.00 90.62 83 LEU A C 1
ATOM 667 O O . LEU A 1 83 ? -19.378 4.772 -1.740 1.00 90.62 83 LEU A O 1
ATOM 671 N N . PRO A 1 84 ? -21.409 4.718 -0.775 1.00 84.00 84 PRO A N 1
ATOM 672 C CA . PRO A 1 84 ? -2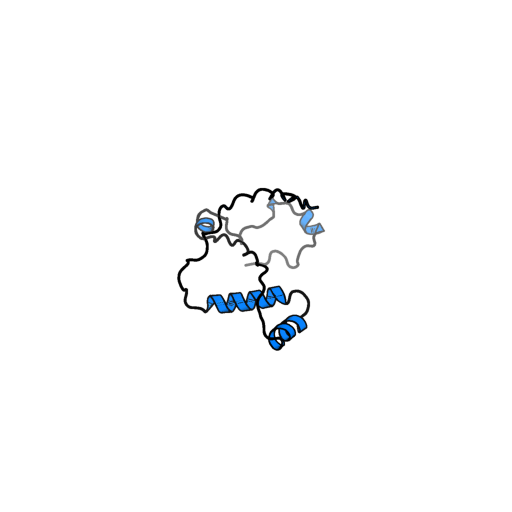2.037 5.486 -1.839 1.00 84.00 84 PRO A CA 1
ATOM 673 C C . PRO A 1 84 ? -21.386 6.870 -1.870 1.00 84.00 84 PRO A C 1
ATOM 675 O O . PRO A 1 84 ? -21.293 7.530 -0.835 1.00 84.00 84 PRO A O 1
ATOM 678 N N . GLN A 1 85 ? -20.901 7.276 -3.045 1.00 62.00 85 GLN A N 1
ATOM 679 C CA . GLN A 1 85 ? -20.171 8.528 -3.239 1.00 62.00 85 GLN A CA 1
ATOM 680 C C . GLN A 1 85 ? -21.034 9.720 -2.796 1.00 62.00 85 GLN A C 1
ATOM 682 O O . GLN A 1 85 ? -21.864 10.220 -3.555 1.00 62.00 85 GLN A O 1
ATOM 687 N N . ALA A 1 86 ? -20.848 10.186 -1.561 1.00 54.72 86 ALA A N 1
ATOM 688 C CA . ALA A 1 86 ? -21.265 11.519 -1.161 1.00 54.72 86 ALA A CA 1
ATOM 689 C C . ALA A 1 86 ? -20.305 12.495 -1.857 1.00 54.72 86 ALA A C 1
ATOM 691 O O . ALA A 1 86 ? -19.093 12.352 -1.728 1.00 54.72 86 ALA A O 1
ATOM 692 N N . 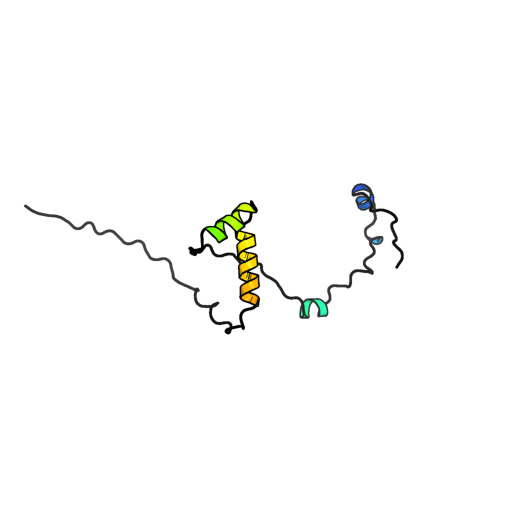GLY A 1 87 ? -20.852 13.401 -2.673 1.00 43.34 87 GLY A N 1
ATOM 693 C CA . GLY A 1 87 ? -20.130 14.134 -3.721 1.00 43.34 87 GLY A CA 1
ATOM 694 C C . GLY A 1 87 ? -18.798 14.809 -3.324 1.00 43.34 87 GLY A C 1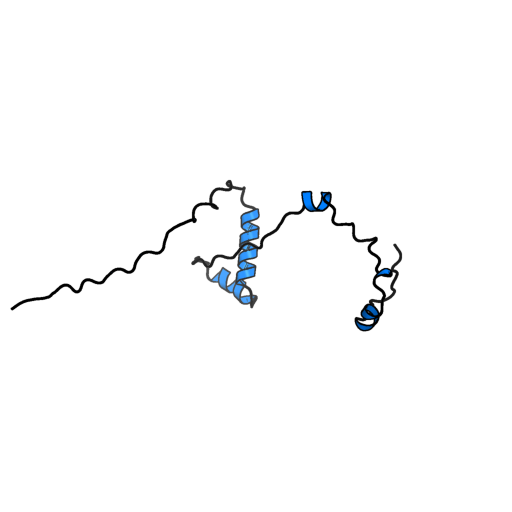
ATOM 695 O O . GLY A 1 87 ? -18.555 15.103 -2.153 1.00 43.34 87 GLY A O 1
ATOM 696 N N . PRO A 1 88 ? -17.933 15.107 -4.314 1.00 47.22 88 PRO A N 1
ATOM 697 C CA . PRO A 1 88 ? -16.593 15.643 -4.090 1.00 47.22 88 PRO A CA 1
ATOM 698 C C . PRO A 1 88 ? -16.680 17.093 -3.595 1.00 47.22 88 PRO A C 1
ATOM 700 O O . PRO A 1 88 ? -16.938 18.011 -4.371 1.00 47.22 88 PRO A O 1
ATOM 703 N N . GLY A 1 89 ? -16.492 17.305 -2.291 1.00 49.25 89 GLY A N 1
ATOM 704 C CA . GLY A 1 89 ? -16.716 18.610 -1.657 1.00 49.25 89 GLY A CA 1
ATOM 705 C C . GLY A 1 89 ? -15.736 19.001 -0.552 1.00 49.25 89 GLY A C 1
ATOM 706 O O . GLY A 1 89 ? -16.074 19.877 0.239 1.00 49.25 89 GLY A O 1
ATOM 707 N N . ALA A 1 90 ? -14.547 18.395 -0.464 1.00 43.81 90 ALA A N 1
ATOM 708 C CA . ALA A 1 90 ? -13.619 18.676 0.642 1.00 43.81 90 ALA A CA 1
ATOM 709 C C . ALA A 1 90 ? -12.180 19.050 0.239 1.00 43.81 90 ALA A C 1
ATOM 711 O O . ALA A 1 90 ? -11.356 19.244 1.125 1.00 43.81 90 ALA A O 1
ATOM 712 N N . ASP A 1 91 ? -11.870 19.215 -1.053 1.00 46.66 91 ASP A N 1
ATOM 713 C CA . ASP A 1 91 ? -10.466 19.239 -1.509 1.00 46.66 91 ASP A CA 1
ATOM 714 C C . ASP A 1 91 ? -9.883 20.612 -1.907 1.00 46.66 91 ASP A C 1
ATOM 716 O O . ASP A 1 91 ? -8.782 20.696 -2.443 1.00 46.66 91 ASP A O 1
ATOM 720 N N . GLN A 1 92 ? -10.566 21.737 -1.655 1.00 45.41 92 GLN A N 1
ATOM 721 C CA . GLN A 1 92 ? -10.039 23.060 -2.051 1.00 45.41 92 GLN A CA 1
ATOM 722 C C . GLN A 1 92 ? -10.347 24.193 -1.062 1.00 45.41 92 GLN A C 1
ATOM 724 O O . GLN A 1 92 ? -11.005 25.160 -1.429 1.00 45.41 92 GLN A O 1
ATOM 729 N N . ARG A 1 93 ? -9.858 24.141 0.189 1.00 38.75 93 ARG A N 1
ATOM 730 C CA . ARG A 1 93 ? -9.900 25.319 1.097 1.00 38.75 93 ARG A CA 1
ATOM 731 C C . ARG A 1 93 ? -8.708 25.497 2.052 1.00 38.75 93 ARG A C 1
ATOM 733 O O . ARG A 1 93 ? -8.849 26.116 3.100 1.00 38.75 93 ARG A O 1
ATOM 740 N N . LEU A 1 94 ? -7.506 25.066 1.667 1.00 44.03 94 LEU A N 1
ATOM 741 C CA . LEU A 1 94 ? -6.267 25.458 2.358 1.00 44.03 94 LEU A CA 1
ATOM 742 C C . LEU A 1 94 ? -5.233 25.989 1.357 1.00 44.03 94 LEU A C 1
ATOM 744 O O . LEU A 1 94 ? -4.198 25.381 1.102 1.00 44.03 94 LEU A O 1
ATOM 748 N N . LYS A 1 95 ? -5.512 27.162 0.781 1.00 47.28 95 LYS A N 1
ATOM 749 C CA . LYS A 1 95 ? -4.465 28.039 0.247 1.00 47.28 95 LYS A CA 1
ATOM 750 C C . LYS A 1 95 ? -4.518 29.368 1.004 1.00 47.28 95 LYS A C 1
ATOM 752 O O . LYS A 1 95 ? -5.579 29.962 1.140 1.00 47.28 95 LYS A O 1
ATOM 757 N N . THR A 1 96 ? -3.337 29.762 1.484 1.00 48.62 96 THR A N 1
ATOM 758 C CA . THR A 1 96 ? -2.924 31.041 2.093 1.00 48.62 96 THR A CA 1
ATOM 759 C C . THR A 1 96 ? -3.395 31.353 3.519 1.00 48.62 96 THR A C 1
ATOM 761 O O . THR A 1 96 ? -4.451 31.934 3.744 1.00 48.62 96 THR A O 1
ATOM 764 N N . THR A 1 97 ? -2.519 31.107 4.496 1.00 45.72 97 THR A N 1
ATOM 765 C CA . THR A 1 97 ? -2.381 31.983 5.671 1.00 45.72 97 THR A CA 1
ATOM 766 C C . THR A 1 97 ? -0.912 32.421 5.742 1.00 45.72 97 THR A C 1
ATOM 768 O O . THR A 1 97 ? -0.040 31.551 5.766 1.00 45.72 97 THR A O 1
ATOM 771 N N . PRO A 1 98 ? -0.600 33.730 5.683 1.00 44.06 98 PRO A N 1
ATOM 772 C CA . PRO A 1 98 ? 0.776 34.221 5.742 1.00 44.06 98 PRO A CA 1
ATOM 773 C C . PRO A 1 98 ? 1.367 34.076 7.159 1.00 44.06 98 PRO A C 1
ATOM 775 O O . PRO A 1 98 ? 0.613 33.996 8.133 1.00 44.06 98 PRO A O 1
ATOM 778 N N . PRO A 1 99 ? 2.706 34.030 7.303 1.00 44.38 99 PRO A N 1
ATOM 779 C CA . PRO A 1 99 ? 3.354 33.763 8.583 1.00 44.38 99 PRO A CA 1
ATOM 780 C C . PRO A 1 99 ? 3.057 34.869 9.606 1.00 44.38 99 PRO A C 1
ATOM 782 O O . PRO A 1 99 ? 3.317 36.050 9.374 1.00 44.38 99 PRO A O 1
ATOM 785 N N . SER A 1 100 ? 2.517 34.459 10.756 1.00 51.56 100 SER A N 1
ATOM 786 C CA . SER A 1 100 ? 2.269 35.314 11.918 1.00 51.56 100 SER A CA 1
ATOM 787 C C . SER A 1 100 ? 3.587 35.898 12.437 1.00 51.56 100 SER A C 1
ATOM 789 O O . SER A 1 100 ? 4.511 35.164 12.785 1.00 51.56 100 SER A O 1
ATOM 791 N N . GLN A 1 101 ? 3.666 37.229 12.484 1.00 47.81 101 GLN A N 1
ATOM 792 C CA . GLN A 1 101 ? 4.808 37.994 12.992 1.00 47.81 101 GLN A CA 1
ATOM 793 C C . GLN A 1 101 ? 5.149 37.637 14.456 1.00 47.81 101 GLN A C 1
ATOM 795 O O . GLN A 1 101 ? 4.257 37.254 15.221 1.00 47.81 101 GLN A O 1
ATOM 800 N N . PRO A 1 102 ? 6.416 37.799 14.888 1.00 46.09 102 PRO A N 1
ATOM 801 C CA . PRO A 1 102 ? 6.821 37.514 16.260 1.00 46.09 102 PRO A CA 1
ATOM 802 C C . PRO A 1 102 ? 6.216 38.527 17.241 1.00 46.09 102 PRO A C 1
ATOM 804 O O . PRO A 1 102 ? 6.409 39.739 17.130 1.00 46.09 102 PRO A O 1
ATOM 807 N N . VAL A 1 103 ? 5.500 38.015 18.243 1.00 51.62 103 VAL A N 1
ATOM 808 C CA . VAL A 1 103 ? 4.893 38.813 19.315 1.00 51.62 103 VAL A CA 1
ATOM 809 C C . VAL A 1 103 ? 6.002 39.391 20.201 1.00 51.62 103 VAL A C 1
ATOM 811 O O . VAL A 1 103 ? 6.695 38.660 20.912 1.00 51.62 103 VAL A O 1
ATOM 814 N N . LYS A 1 104 ? 6.183 40.717 20.177 1.00 44.50 104 LYS A N 1
ATOM 815 C CA . LYS A 1 104 ? 7.069 41.423 21.113 1.00 44.50 104 LYS A CA 1
ATOM 816 C C . LYS A 1 104 ? 6.514 41.259 22.533 1.00 44.50 104 LYS A C 1
ATOM 818 O O . LYS A 1 104 ? 5.469 41.815 22.861 1.00 44.50 104 LYS A O 1
ATOM 823 N N . ARG A 1 105 ? 7.213 40.516 23.396 1.00 46.69 105 ARG A N 1
ATOM 824 C CA . ARG A 1 105 ? 6.919 40.488 24.837 1.00 46.69 105 ARG A CA 1
ATOM 825 C C . ARG A 1 105 ? 7.241 41.857 25.438 1.00 46.69 105 ARG A C 1
ATOM 827 O O . ARG A 1 105 ? 8.405 42.195 25.635 1.00 46.69 105 ARG A O 1
ATOM 834 N N . ALA A 1 106 ? 6.207 42.633 25.744 1.00 49.22 106 ALA A N 1
ATOM 835 C CA . ALA A 1 106 ? 6.322 43.821 26.576 1.00 49.22 106 ALA A CA 1
ATOM 836 C C . ALA A 1 106 ? 6.685 43.400 28.011 1.00 49.22 106 ALA A C 1
ATOM 838 O O . ALA A 1 106 ? 5.913 42.714 28.683 1.00 49.22 106 ALA A O 1
ATOM 839 N N . ARG A 1 107 ? 7.868 43.802 28.492 1.00 47.69 107 ARG A N 1
ATOM 840 C CA . ARG A 1 107 ? 8.187 43.776 29.925 1.00 47.69 107 ARG A CA 1
ATOM 841 C C . ARG A 1 107 ? 7.351 44.860 30.599 1.00 47.69 107 ARG A C 1
ATOM 843 O O . ARG A 1 107 ? 7.654 46.043 30.476 1.00 47.69 107 ARG A O 1
ATOM 850 N N . LYS A 1 108 ? 6.281 44.454 31.281 1.00 52.31 108 LYS A N 1
ATOM 851 C CA . LYS A 1 108 ? 5.521 45.337 32.165 1.00 52.31 108 LYS A CA 1
ATOM 852 C C . LYS A 1 108 ? 6.349 45.571 33.427 1.00 52.31 108 LYS A C 1
ATOM 854 O O . LYS A 1 108 ? 6.778 44.629 34.087 1.00 52.31 108 LYS A O 1
ATOM 859 N N . THR A 1 109 ? 6.597 46.840 33.701 1.00 57.25 109 THR A N 1
ATOM 860 C CA . THR A 1 109 ? 7.189 47.372 34.921 1.00 57.25 109 THR A CA 1
ATOM 861 C C . THR A 1 109 ? 6.372 46.946 36.142 1.00 57.25 109 THR A C 1
ATOM 863 O O . THR A 1 109 ? 5.151 47.094 36.166 1.00 57.25 109 THR A O 1
ATOM 866 N N . GLN A 1 110 ? 7.047 46.452 37.179 1.00 53.66 110 GLN A N 1
ATOM 867 C CA . GLN A 1 110 ? 6.540 46.529 38.545 1.00 53.66 110 GLN A CA 1
ATOM 868 C C . GLN A 1 110 ? 7.454 47.478 39.310 1.00 53.66 110 GLN A C 1
ATOM 870 O O . GLN A 1 110 ? 8.585 47.170 39.669 1.00 53.66 110 GLN A O 1
ATOM 875 N N . LYS A 1 111 ? 6.936 48.697 39.417 1.00 56.12 111 LYS A N 1
ATOM 876 C CA . LYS A 1 111 ? 7.273 49.720 40.394 1.00 56.12 111 LYS A CA 1
ATOM 877 C C . LYS A 1 111 ? 6.658 49.306 41.738 1.00 56.12 111 LYS A C 1
ATOM 879 O O . LYS A 1 111 ? 5.627 48.626 41.719 1.00 56.12 111 LYS A O 1
ATOM 884 N N . THR A 1 112 ? 7.196 49.876 42.821 1.00 47.47 112 THR A N 1
ATOM 885 C CA . THR A 1 112 ? 6.570 50.201 44.131 1.00 47.47 112 THR A CA 1
ATOM 886 C C . THR A 1 112 ? 7.146 49.402 45.307 1.00 47.47 112 THR A C 1
ATOM 888 O O . THR A 1 112 ? 7.354 48.201 45.146 1.00 47.47 112 THR A O 1
ATOM 891 N N . PRO A 1 113 ? 7.210 49.986 46.516 1.00 63.53 113 PRO A N 1
ATOM 892 C CA . PRO A 1 113 ? 7.568 51.357 46.902 1.00 63.53 113 PRO A CA 1
ATOM 893 C C . PRO A 1 113 ? 8.992 51.465 47.473 1.00 63.53 113 PRO A C 1
ATOM 895 O O . PRO A 1 113 ? 9.509 50.462 48.010 1.00 63.53 113 PRO A O 1
#

Foldseek 3Di:
DDDPDPDDDDPVRVVPDDPVPDDCPVPDDCDPVVVVPDDDDDPDDDDDDDDDDDPVLVVVLPVVDPCSVVVVVVVVVVVVVPDDDPDDDDDDDDDDDDDDDDDPDDPDDDDDD

Sequence (113 aa):
MSRRYARELTADELAVQPDDAIDYSEIPELDEAFWRTAKLVQPEKTEAISLRVKTSVLEAFRAQGRGYQSRMNAVL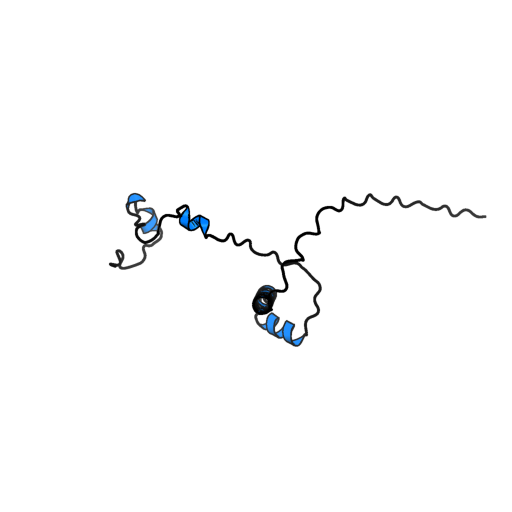EAYVRTLPQAGPGADQRLKTTPPSQPVKRARKTQKTP

pLDDT: mean 75.85, std 17.92, range [38.75, 97.0]

Organism: NCBI:txid1783274

Mean predicted aligned error: 17.04 Å

Secondary structure (DSSP, 8-state):
---S-SSPPPHHHHHHS-GGG---TTS----HHHHHH----PPPPPP-------HHHHHHHHTT-TTHHHHHHHHHHHHHTTS----S-SSS-----PPPPP-----------